Protein AF-A0A7S3SX26-F1 (afdb_monomer)

pLDDT: mean 70.33, std 19.75, range [29.08, 96.19]

Organism: NCBI:txid141414

Foldseek 3Di:
DDDDDDDAPCPVVPPQAAAWEFEQDPPRDTDTDGGDHPHLDPQKHKYWYWAALEPPDPHIDIQIDIDGHPQQQKEKEAAAESANDDFDKWKWKDFPPDIDIDDHSDMDIGRDFTKIWMWIDSPPDIDIDIDTDHGPYYHYDYDYD

Radius of gyration: 16.38 Å; Cα contacts (8 Å, |Δi|>4): 285; chains: 1; bounding box: 28×46×45 Å

Nearest PDB structures (foldseek):
  8fhu-assembly1_B  TM=3.305E-01  e=7.165E+00  Mus musculus
  7dc6-assembly2_D  TM=3.285E-01  e=7.584E+00  Ailuropoda melanoleuca
  6puj-assembly2_C  TM=1.915E-01  e=3.059E+00  Homo sapiens

Solvent-accessible surface area (backbone atoms only — not comparable to full-atom values): 8689 Å² total; per-residue (Å²): 135,85,80,78,91,85,84,61,94,54,61,86,71,49,75,98,44,29,36,49,44,41,36,53,55,83,94,74,47,68,58,76,49,91,41,54,66,83,67,56,48,89,55,42,40,35,47,37,46,38,37,52,58,39,96,88,50,96,61,69,43,73,51,77,44,83,45,65,48,87,43,69,61,27,25,38,41,36,30,39,70,28,55,55,62,91,68,64,75,46,42,33,42,34,44,86,90,50,72,47,78,54,69,74,67,38,76,44,82,44,61,76,80,54,52,41,34,37,38,41,29,59,86,84,55,77,49,78,48,73,48,75,62,56,62,65,38,79,47,76,48,74,42,73,87

Mean predicted aligned error: 11.78 Å

Sequence (145 aa):
HRLAFQSCEDLPRLPAEAGALSFVAGRLEVGRAPLDAAKLGERRGLEFVVYRDNVNSLKAAVHRNTLQLGDGAAYYLHVVNAYTGTRPLQLHVRRGAFRKRLDLGRTYRLSREEEIALTLSDGSQRLEMAFQPRRSHTYTVLLTG

Structure (mmCIF, N/CA/C/O backbone):
data_AF-A0A7S3SX26-F1
#
_entry.id   AF-A0A7S3SX26-F1
#
loop_
_atom_site.group_PDB
_atom_site.id
_atom_site.type_symbol
_atom_site.label_atom_id
_atom_site.label_alt_id
_atom_site.label_comp_id
_atom_site.label_asym_id
_atom_site.label_entity_id
_atom_site.label_seq_id
_atom_site.pdbx_PDB_ins_code
_atom_site.Cartn_x
_atom_site.Cartn_y
_atom_site.Cartn_z
_atom_site.occupancy
_atom_site.B_iso_or_equiv
_atom_site.auth_seq_id
_atom_site.auth_comp_id
_atom_site.auth_asym_id
_atom_site.auth_atom_id
_atom_site.pdbx_PDB_model_num
ATOM 1 N N . HIS A 1 1 ? -12.960 6.482 -24.646 1.00 34.16 1 HIS A N 1
ATOM 2 C CA . HIS A 1 1 ? -12.311 5.352 -25.338 1.00 34.16 1 HIS A CA 1
ATOM 3 C C . HIS A 1 1 ? -11.124 4.908 -24.503 1.00 34.16 1 HIS A C 1
ATOM 5 O O . HIS A 1 1 ? -10.278 5.744 -24.226 1.00 34.16 1 HIS A O 1
ATOM 11 N N . ARG A 1 2 ? -11.114 3.654 -24.033 1.00 29.08 2 ARG A N 1
ATOM 12 C CA . ARG A 1 2 ? -9.992 3.076 -23.272 1.00 29.08 2 ARG A CA 1
ATOM 13 C C . ARG A 1 2 ? -8.858 2.773 -24.247 1.00 29.08 2 ARG A C 1
ATOM 15 O O . ARG A 1 2 ? -9.118 2.144 -25.273 1.00 29.08 2 ARG A O 1
ATOM 22 N N . LEU A 1 3 ? -7.645 3.235 -23.962 1.00 31.92 3 LEU A N 1
ATOM 23 C CA . LEU A 1 3 ? -6.477 2.884 -24.768 1.00 31.92 3 LEU A CA 1
ATOM 24 C C . LEU A 1 3 ? -6.049 1.450 -24.433 1.00 31.92 3 LEU A C 1
ATOM 26 O O . LEU A 1 3 ? -6.083 1.033 -23.276 1.00 31.92 3 LEU A O 1
ATOM 30 N N . ALA A 1 4 ? -5.680 0.674 -25.450 1.00 36.22 4 ALA A N 1
ATOM 31 C CA . ALA A 1 4 ? -5.152 -0.668 -25.242 1.00 36.22 4 ALA A CA 1
ATOM 32 C C . ALA A 1 4 ? -3.774 -0.579 -24.571 1.00 36.22 4 ALA A C 1
ATOM 34 O O . ALA A 1 4 ? -2.919 0.193 -25.003 1.00 36.22 4 ALA A O 1
ATOM 35 N N . PHE A 1 5 ? -3.558 -1.376 -23.525 1.00 42.59 5 PHE A N 1
ATOM 36 C CA . PHE A 1 5 ? -2.240 -1.577 -22.928 1.00 42.59 5 PHE A CA 1
ATOM 37 C C . PHE A 1 5 ? -1.267 -2.088 -24.001 1.00 42.59 5 PHE A C 1
ATOM 39 O O . PHE A 1 5 ? -1.519 -3.138 -24.588 1.00 42.59 5 PHE A O 1
ATOM 46 N N . GLN A 1 6 ? -0.193 -1.339 -24.282 1.00 45.19 6 GLN A N 1
ATOM 47 C CA . GLN A 1 6 ? 0.724 -1.663 -25.384 1.00 45.19 6 GLN A CA 1
ATOM 48 C C . GLN A 1 6 ? 1.922 -2.513 -24.936 1.00 45.19 6 GLN A C 1
ATOM 50 O O . GLN A 1 6 ? 2.216 -3.499 -25.605 1.00 45.19 6 GLN A O 1
ATOM 55 N N . SER A 1 7 ? 2.585 -2.187 -23.817 1.00 47.56 7 SER A N 1
ATOM 56 C CA . SER A 1 7 ? 3.663 -3.003 -23.220 1.00 47.56 7 SER A CA 1
ATOM 57 C C . SER A 1 7 ? 4.220 -2.384 -21.923 1.00 47.56 7 SER A C 1
ATOM 59 O O . SER A 1 7 ? 3.974 -1.220 -21.613 1.00 47.56 7 SER A O 1
ATOM 61 N N . CYS A 1 8 ? 4.990 -3.168 -21.159 1.00 54.00 8 CYS A N 1
ATOM 62 C CA . CYS A 1 8 ? 5.858 -2.714 -20.065 1.00 54.00 8 CYS A CA 1
ATOM 63 C C . CYS A 1 8 ? 7.205 -3.449 -20.195 1.00 54.00 8 CYS A C 1
ATOM 65 O O . CYS A 1 8 ? 7.206 -4.664 -20.381 1.00 54.00 8 CYS A O 1
ATOM 67 N N . GLU A 1 9 ? 8.339 -2.745 -20.117 1.00 47.34 9 GLU A N 1
ATOM 68 C CA . GLU A 1 9 ? 9.680 -3.347 -20.276 1.00 47.34 9 GLU A CA 1
ATOM 69 C C . GLU A 1 9 ? 10.017 -4.396 -19.205 1.00 47.34 9 GLU A C 1
ATOM 71 O O . GLU A 1 9 ? 10.841 -5.275 -19.452 1.00 47.34 9 GLU A O 1
ATOM 76 N N . ASP A 1 10 ? 9.374 -4.336 -18.037 1.00 52.69 10 ASP A N 1
ATOM 77 C CA . ASP A 1 10 ? 9.651 -5.245 -16.924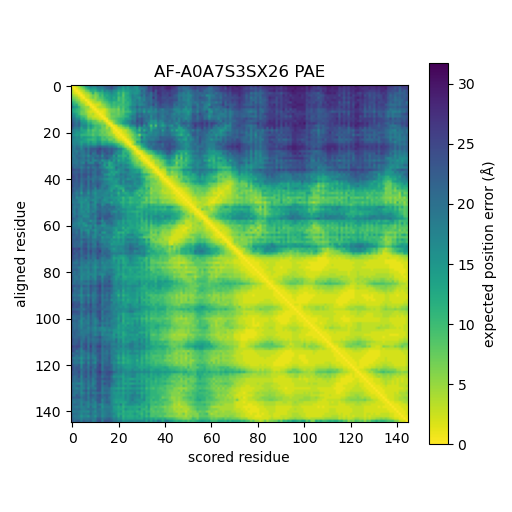 1.00 52.69 10 ASP A CA 1
ATOM 78 C C . ASP A 1 10 ? 8.713 -6.460 -16.877 1.00 52.69 10 ASP A C 1
ATOM 80 O O . ASP A 1 10 ? 8.950 -7.374 -16.092 1.00 52.69 10 ASP A O 1
ATOM 84 N N . LEU A 1 11 ? 7.705 -6.546 -17.759 1.00 55.78 11 LEU A N 1
ATOM 85 C CA . LEU A 1 11 ? 6.836 -7.731 -17.888 1.00 55.78 11 LEU A CA 1
ATOM 86 C C . LEU A 1 11 ? 7.618 -9.045 -18.076 1.00 55.78 11 LEU A C 1
ATOM 88 O O . LEU A 1 11 ? 7.301 -10.011 -17.387 1.00 55.78 11 LEU A O 1
ATOM 92 N N . PRO A 1 12 ? 8.655 -9.105 -18.935 1.00 56.41 12 PRO A N 1
ATOM 93 C CA . PRO A 1 12 ? 9.471 -10.308 -19.108 1.00 56.41 12 PRO A CA 1
ATOM 94 C C . PRO A 1 12 ? 10.380 -10.617 -17.909 1.00 56.41 12 PRO A C 1
ATOM 96 O O . PRO A 1 12 ? 10.902 -11.723 -17.806 1.00 56.41 12 PRO A O 1
ATOM 99 N N . ARG A 1 13 ? 10.611 -9.634 -17.027 1.00 50.56 13 ARG A N 1
ATOM 100 C CA . ARG A 1 13 ? 11.427 -9.765 -15.808 1.00 50.56 13 ARG A CA 1
ATOM 101 C C . ARG A 1 13 ? 10.591 -10.111 -14.582 1.00 50.56 13 ARG A C 1
ATOM 103 O O . ARG A 1 13 ? 11.155 -10.434 -13.537 1.00 50.56 13 ARG A O 1
ATOM 110 N N . LEU A 1 14 ? 9.264 -10.040 -14.695 1.00 51.41 14 LEU A N 1
ATOM 111 C CA . LEU A 1 14 ? 8.380 -10.531 -13.656 1.00 51.41 14 LEU A CA 1
ATOM 112 C C . LEU A 1 14 ? 8.566 -12.051 -13.543 1.00 51.41 14 LEU A C 1
ATOM 114 O O . LEU A 1 14 ? 8.563 -12.752 -14.557 1.00 51.41 14 LEU A O 1
ATOM 118 N N . PRO A 1 15 ? 8.759 -12.576 -12.324 1.00 49.41 15 PRO A N 1
ATOM 119 C CA . PRO A 1 15 ? 8.917 -14.006 -12.122 1.00 49.41 15 PRO A CA 1
ATOM 120 C C . PRO A 1 15 ? 7.691 -14.745 -12.662 1.00 49.41 15 PRO A C 1
ATOM 122 O O . PRO A 1 15 ? 6.561 -14.280 -12.513 1.00 49.41 15 PRO A O 1
ATOM 125 N N . ALA A 1 16 ? 7.936 -15.889 -13.304 1.00 48.66 16 ALA A N 1
ATOM 126 C CA . ALA A 1 16 ? 6.953 -16.694 -14.028 1.00 48.66 16 ALA A CA 1
ATOM 127 C C . ALA A 1 16 ? 5.961 -17.422 -13.093 1.00 48.66 16 ALA A C 1
ATOM 129 O O . ALA A 1 16 ? 5.865 -18.649 -13.133 1.00 48.66 16 ALA A O 1
ATOM 130 N N . GLU A 1 17 ? 5.291 -16.686 -12.211 1.00 41.41 17 GLU A N 1
ATOM 131 C CA . GLU A 1 17 ? 4.361 -17.161 -11.178 1.00 41.41 17 GLU A CA 1
ATOM 132 C C . GLU A 1 17 ? 2.898 -16.790 -11.524 1.00 41.41 17 GLU A C 1
ATOM 134 O O . GLU A 1 17 ? 2.645 -16.284 -12.612 1.00 41.41 17 GLU A O 1
ATOM 139 N N . ALA A 1 18 ? 1.924 -17.062 -10.641 1.00 39.69 18 ALA A N 1
ATOM 140 C CA . ALA A 1 18 ? 0.496 -16.737 -10.820 1.00 39.69 18 ALA A CA 1
ATOM 141 C C . ALA A 1 18 ? 0.088 -15.322 -10.412 1.00 39.69 18 ALA A C 1
ATOM 143 O O . ALA A 1 18 ? 0.795 -14.702 -9.639 1.00 39.69 18 ALA A O 1
ATOM 144 N N . GLY A 1 19 ? -1.099 -14.825 -10.783 1.00 44.91 19 GLY A N 1
ATOM 145 C CA . GLY A 1 19 ? -1.606 -13.567 -10.226 1.00 44.91 19 GLY A CA 1
ATOM 146 C C . GLY A 1 19 ? -2.528 -12.746 -11.121 1.00 44.91 19 GLY A C 1
ATOM 147 O O . GLY A 1 19 ? -2.845 -13.116 -12.248 1.00 44.91 19 GLY A O 1
ATOM 148 N N . ALA A 1 20 ? -2.947 -11.599 -10.589 1.00 37.59 20 ALA A N 1
ATOM 149 C CA . ALA A 1 20 ? -3.619 -10.552 -11.342 1.00 37.59 20 ALA A CA 1
ATOM 150 C C . ALA A 1 20 ? -2.757 -9.288 -11.277 1.00 37.59 20 ALA A C 1
ATOM 152 O O . ALA A 1 20 ? -2.496 -8.747 -10.204 1.00 37.59 20 ALA A O 1
ATOM 153 N N . LEU A 1 21 ? -2.303 -8.809 -12.433 1.00 40.22 21 LEU A N 1
ATOM 154 C CA . LEU A 1 21 ? -1.632 -7.515 -12.528 1.00 40.22 21 LEU A CA 1
ATOM 155 C C . LEU A 1 21 ? -2.697 -6.412 -12.450 1.00 40.22 21 LEU A C 1
ATOM 157 O O . LEU A 1 21 ? -3.666 -6.459 -13.201 1.00 40.22 21 LEU A O 1
ATOM 161 N N . SER A 1 22 ? -2.532 -5.440 -11.556 1.00 36.59 22 SER A N 1
ATOM 162 C CA . SER A 1 22 ? -3.293 -4.186 -11.571 1.00 36.59 22 SER A CA 1
ATOM 163 C C . SER A 1 22 ? -2.300 -3.038 -11.718 1.00 36.59 22 SER A C 1
ATOM 165 O O . SER A 1 22 ? -1.197 -3.087 -11.182 1.00 36.59 22 SER A O 1
ATOM 167 N N . PHE A 1 23 ? -2.646 -2.008 -12.480 1.00 42.41 23 PHE A N 1
ATOM 168 C CA . PHE A 1 23 ? -1.792 -0.834 -12.651 1.00 42.41 23 PHE A CA 1
ATOM 169 C C . PHE A 1 23 ? -2.591 0.449 -12.492 1.00 42.41 23 PHE A C 1
ATOM 171 O O . PHE A 1 23 ? -3.798 0.453 -12.693 1.00 42.41 23 PHE A O 1
ATOM 178 N N . VAL A 1 24 ? -1.913 1.530 -12.114 1.00 36.06 24 VAL A N 1
ATOM 179 C CA . VAL A 1 24 ? -2.484 2.876 -12.103 1.00 36.06 24 VAL A CA 1
ATOM 180 C C . VAL A 1 24 ? -1.627 3.718 -13.037 1.00 36.06 24 VAL A C 1
ATOM 182 O O . VAL A 1 24 ? -0.532 4.143 -12.680 1.00 36.06 24 VAL A O 1
ATOM 185 N N . ALA A 1 25 ? -2.112 3.927 -14.260 1.00 35.91 25 ALA A N 1
ATOM 186 C CA . ALA A 1 25 ? -1.490 4.833 -15.218 1.00 35.91 25 ALA A CA 1
ATOM 187 C C . ALA A 1 25 ? -2.213 6.187 -15.179 1.00 35.91 25 ALA A C 1
ATOM 189 O O . ALA A 1 25 ? -3.376 6.280 -15.569 1.00 35.91 25 ALA A O 1
ATOM 190 N N . GLY A 1 26 ? -1.546 7.243 -14.700 1.00 46.44 26 GLY A N 1
ATOM 191 C CA . GLY A 1 26 ? -2.113 8.600 -14.689 1.00 46.44 26 GLY A CA 1
ATOM 192 C C . GLY A 1 26 ? -3.508 8.670 -14.046 1.00 46.44 26 GLY A C 1
ATOM 193 O O . GLY A 1 26 ? -3.712 8.117 -12.969 1.00 46.44 26 GLY A O 1
ATOM 194 N N . ARG A 1 27 ? -4.479 9.342 -14.689 1.00 37.69 27 ARG A N 1
ATOM 195 C CA . ARG A 1 27 ? -5.877 9.472 -14.213 1.00 37.69 27 ARG A CA 1
ATOM 196 C C . ARG A 1 27 ? -6.663 8.139 -14.251 1.00 37.69 27 ARG A C 1
ATOM 198 O O . ARG A 1 27 ? -7.677 8.039 -14.932 1.00 37.69 27 ARG A O 1
ATOM 205 N N . LEU A 1 28 ? -6.256 7.176 -13.423 1.00 37.25 28 LEU A N 1
ATOM 206 C CA . LEU A 1 28 ? -7.071 6.050 -12.947 1.00 37.25 28 LEU A CA 1
ATOM 207 C C . LEU A 1 28 ? -7.478 5.003 -14.005 1.00 37.25 28 LEU A C 1
ATOM 209 O O . LEU A 1 28 ? -8.602 4.503 -13.960 1.00 37.25 28 LEU A O 1
ATOM 213 N N . GLU A 1 29 ? -6.585 4.602 -14.916 1.00 33.88 29 GLU A N 1
ATOM 214 C CA . GLU A 1 29 ? -6.826 3.407 -15.746 1.00 33.88 29 GLU A CA 1
ATOM 215 C C . GLU A 1 29 ? -6.062 2.176 -15.229 1.00 33.88 29 GLU A C 1
ATOM 217 O O . GLU A 1 29 ? -4.843 2.213 -15.043 1.00 33.88 29 GLU A O 1
ATOM 222 N N . VAL A 1 30 ? -6.817 1.088 -15.010 1.00 38.50 30 VAL A N 1
ATOM 223 C CA . VAL A 1 30 ? -6.353 -0.231 -14.548 1.00 38.50 30 VAL A CA 1
ATOM 224 C C . VAL A 1 30 ? -6.506 -1.239 -15.677 1.00 38.50 30 VAL A C 1
ATOM 226 O O . VAL A 1 30 ? -7.617 -1.455 -16.163 1.00 38.50 30 VAL A O 1
ATOM 229 N N . GLY A 1 31 ? -5.424 -1.906 -16.069 1.00 36.31 31 GLY A N 1
ATOM 230 C CA . GLY A 1 31 ? -5.497 -3.092 -16.920 1.00 36.31 31 GLY A CA 1
ATOM 231 C C . GLY A 1 31 ? -5.008 -4.342 -16.199 1.00 36.31 31 GLY A C 1
ATOM 232 O O . GLY A 1 31 ? -4.509 -4.280 -15.076 1.00 36.31 31 GLY A O 1
ATOM 233 N N . ARG A 1 32 ? -5.261 -5.489 -16.833 1.00 38.28 32 ARG A N 1
ATOM 234 C CA . ARG A 1 32 ? -5.166 -6.821 -16.232 1.00 38.28 32 ARG A CA 1
ATOM 235 C C . ARG A 1 32 ? -4.365 -7.742 -17.138 1.00 38.28 32 ARG A C 1
ATOM 237 O O . ARG A 1 32 ? -4.610 -7.764 -18.341 1.00 38.28 32 ARG A O 1
ATOM 244 N N . ALA A 1 33 ? -3.462 -8.519 -16.553 1.00 42.34 33 ALA A N 1
ATOM 245 C CA . ALA A 1 33 ? -2.758 -9.601 -17.232 1.00 42.34 33 ALA A CA 1
ATOM 246 C C . ALA A 1 33 ? -3.031 -10.930 -16.504 1.00 42.34 33 ALA A C 1
ATOM 248 O O . ALA A 1 33 ? -3.058 -10.927 -15.267 1.00 42.34 33 ALA A O 1
ATOM 249 N N . PRO A 1 34 ? -3.253 -12.037 -17.236 1.00 40.75 34 PRO A N 1
ATOM 250 C CA . PRO A 1 34 ? -3.369 -13.364 -16.643 1.00 40.75 34 PRO A CA 1
ATOM 251 C C . PRO A 1 34 ? -1.988 -13.883 -16.209 1.00 40.75 34 PRO A C 1
ATOM 253 O O . PRO A 1 34 ? -1.014 -13.725 -16.941 1.00 40.75 34 PRO A O 1
ATOM 256 N N . LEU A 1 35 ? -1.909 -14.538 -15.050 1.00 52.22 35 LEU A N 1
ATOM 257 C CA . LEU A 1 35 ? -0.726 -15.275 -14.587 1.00 52.22 35 LEU A CA 1
ATOM 258 C C . LEU A 1 35 ? -1.160 -16.666 -14.033 1.00 52.22 35 LEU A C 1
ATOM 260 O O . LEU A 1 35 ? -2.274 -16.825 -13.531 1.00 52.22 35 LEU A O 1
ATOM 264 N N . ASP A 1 36 ? -0.262 -17.658 -14.083 1.00 55.25 36 ASP A N 1
ATOM 265 C CA . ASP A 1 36 ? -0.493 -19.099 -13.815 1.00 55.25 36 ASP A CA 1
ATOM 266 C C . ASP A 1 36 ? -0.607 -19.526 -12.328 1.00 55.25 36 ASP A C 1
ATOM 268 O O . ASP A 1 36 ? 0.413 -19.683 -11.652 1.00 55.25 36 ASP A O 1
ATOM 272 N N . ALA A 1 37 ? -1.845 -19.785 -11.858 1.00 51.91 37 ALA A N 1
ATOM 273 C CA . ALA A 1 37 ? -2.288 -20.098 -10.476 1.00 51.91 37 ALA A CA 1
ATOM 274 C C . ALA A 1 37 ? -1.440 -21.114 -9.690 1.00 51.91 37 ALA A C 1
ATOM 276 O O . ALA A 1 37 ? -1.332 -21.001 -8.466 1.00 51.91 37 ALA A O 1
ATOM 277 N N . ALA A 1 38 ? -0.837 -22.092 -10.367 1.00 56.31 38 ALA A N 1
ATOM 278 C CA . ALA A 1 38 ? -0.240 -23.260 -9.724 1.00 56.31 38 ALA A CA 1
ATOM 279 C C . ALA A 1 38 ? 0.981 -22.938 -8.840 1.00 56.31 38 ALA A C 1
ATOM 281 O O . ALA A 1 38 ? 1.257 -23.651 -7.877 1.00 56.31 38 ALA A O 1
ATOM 282 N N . LYS A 1 39 ? 1.713 -21.856 -9.133 1.00 62.34 39 LYS A N 1
ATOM 283 C CA . LYS A 1 39 ? 2.989 -21.537 -8.464 1.00 62.34 39 LYS A CA 1
ATOM 284 C C . LYS A 1 39 ? 2.866 -20.686 -7.204 1.00 62.34 39 LYS A C 1
ATOM 286 O O . LYS A 1 39 ? 3.854 -20.531 -6.492 1.00 62.34 39 LYS A O 1
ATOM 291 N N . LEU A 1 40 ? 1.688 -20.134 -6.903 1.00 60.78 40 LEU A N 1
ATOM 292 C CA . LEU A 1 40 ? 1.545 -19.244 -5.747 1.00 60.78 40 LEU A CA 1
ATOM 293 C C . LEU A 1 40 ? 1.423 -19.961 -4.403 1.00 60.78 40 LEU A C 1
ATOM 295 O O . LEU A 1 40 ? 1.631 -19.341 -3.357 1.00 60.78 40 LEU A O 1
ATOM 299 N N . GLY A 1 41 ? 1.081 -21.247 -4.433 1.00 60.44 41 GLY A N 1
ATOM 300 C CA . GLY A 1 41 ? 0.572 -21.966 -3.275 1.00 60.44 41 GLY A CA 1
ATOM 301 C C . GLY A 1 41 ? -0.901 -21.647 -3.012 1.00 60.44 41 GLY A C 1
ATOM 302 O O . GLY A 1 41 ? -1.437 -20.619 -3.434 1.00 60.44 41 GLY A O 1
ATOM 303 N N . GLU A 1 42 ? -1.576 -22.556 -2.315 1.00 65.12 42 GLU A N 1
ATOM 304 C CA . GLU A 1 42 ? -3.005 -22.427 -2.043 1.00 65.12 42 GLU A CA 1
ATOM 305 C C . GLU A 1 42 ? -3.325 -21.147 -1.262 1.00 65.12 42 GLU A C 1
ATOM 307 O O . GLU A 1 42 ? -2.601 -20.743 -0.347 1.00 65.12 42 GLU A O 1
ATOM 312 N N . ARG A 1 43 ? -4.453 -20.515 -1.613 1.00 67.38 43 ARG A N 1
ATOM 313 C CA . ARG A 1 43 ? -4.987 -19.323 -0.935 1.00 67.38 43 ARG A CA 1
ATOM 314 C C . ARG A 1 43 ? -4.013 -18.144 -0.896 1.00 67.38 43 ARG A C 1
ATOM 316 O O . ARG A 1 43 ? -4.028 -17.363 0.054 1.00 67.38 43 ARG A O 1
ATOM 323 N N . ARG A 1 44 ? -3.178 -17.978 -1.918 1.00 63.75 44 ARG A N 1
ATOM 324 C CA . ARG A 1 44 ? -2.314 -16.804 -2.074 1.00 63.75 44 ARG A CA 1
ATOM 325 C C . ARG A 1 44 ? -2.625 -16.077 -3.374 1.00 63.75 44 ARG A C 1
ATOM 327 O O . ARG A 1 44 ? -2.993 -16.701 -4.362 1.00 63.75 44 ARG A O 1
ATOM 334 N N . GLY A 1 45 ? -2.489 -14.755 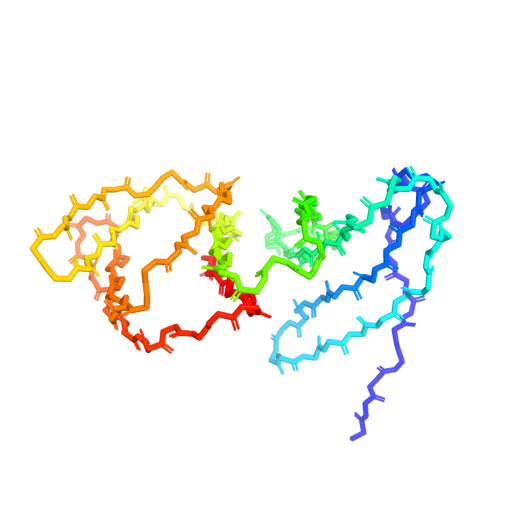-3.354 1.00 61.38 45 GLY A N 1
ATOM 335 C CA . GLY A 1 45 ? -2.698 -13.873 -4.503 1.00 61.38 45 GLY A CA 1
ATOM 336 C C . GLY A 1 45 ? -1.507 -12.941 -4.673 1.00 61.38 45 GLY A C 1
ATOM 337 O O . GLY A 1 45 ? -0.831 -12.639 -3.692 1.00 61.38 45 GLY A O 1
ATOM 338 N N . LEU A 1 46 ? -1.234 -12.497 -5.900 1.00 62.72 46 LEU A N 1
ATOM 339 C CA . LEU A 1 46 ? -0.303 -11.394 -6.137 1.00 62.72 46 LEU A CA 1
ATOM 340 C C . LEU A 1 46 ? -1.081 -10.138 -6.486 1.00 62.72 46 LEU A C 1
ATOM 342 O O . LEU A 1 46 ? -1.944 -10.171 -7.362 1.00 62.72 46 LEU A O 1
ATOM 346 N N . GLU A 1 47 ? -0.714 -9.046 -5.831 1.00 60.66 47 GLU A N 1
ATOM 347 C CA . GLU A 1 47 ? -1.042 -7.697 -6.263 1.00 60.66 47 GLU A CA 1
ATOM 348 C C . GLU A 1 47 ? 0.225 -6.994 -6.714 1.00 60.66 47 GLU A C 1
ATOM 350 O O . GLU A 1 47 ? 1.304 -7.135 -6.134 1.00 60.66 47 GLU A O 1
ATOM 355 N N . PHE A 1 48 ? 0.067 -6.206 -7.762 1.00 62.19 48 PHE A N 1
ATOM 3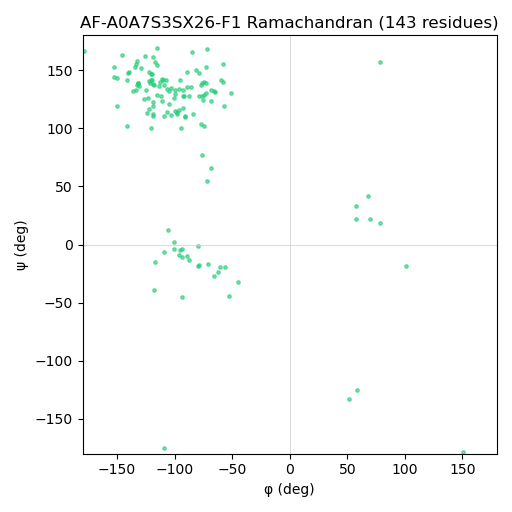56 C CA . PHE A 1 48 ? 1.119 -5.374 -8.301 1.00 62.19 48 PHE A CA 1
ATOM 357 C C . PHE A 1 48 ? 0.629 -3.935 -8.275 1.00 62.19 48 PHE A C 1
ATOM 359 O O . PHE A 1 48 ? -0.541 -3.665 -8.536 1.00 62.19 48 PHE A O 1
ATOM 366 N N . VAL A 1 49 ? 1.528 -3.017 -7.944 1.00 60.22 49 VAL A N 1
ATOM 367 C CA . VAL A 1 49 ? 1.317 -1.584 -8.116 1.00 60.22 49 VAL A CA 1
ATOM 368 C C . VAL A 1 49 ? 2.392 -1.100 -9.067 1.00 60.22 49 VAL A C 1
ATOM 370 O O . VAL A 1 49 ? 3.572 -1.096 -8.726 1.00 60.22 49 VAL A O 1
ATOM 373 N N . VAL A 1 50 ? 1.978 -0.724 -10.271 1.00 64.12 50 VAL A N 1
ATOM 374 C CA . VAL A 1 50 ? 2.869 -0.137 -11.272 1.00 64.12 50 VAL A CA 1
ATOM 375 C C . VAL A 1 50 ? 2.839 1.375 -11.114 1.00 64.12 50 VAL A C 1
ATOM 377 O O . VAL A 1 50 ? 1.760 1.966 -11.085 1.00 64.12 50 VAL A O 1
ATOM 380 N N . TYR A 1 51 ? 4.006 1.994 -10.996 1.00 62.19 51 TYR A N 1
ATOM 381 C CA . TYR A 1 51 ? 4.146 3.433 -10.809 1.00 62.19 51 TYR A CA 1
ATOM 382 C C . TYR A 1 51 ? 5.398 3.951 -11.508 1.00 62.19 51 TYR A C 1
ATOM 384 O O . TYR A 1 51 ? 6.292 3.192 -11.863 1.00 62.19 51 TYR A O 1
ATOM 392 N N . ARG A 1 52 ? 5.471 5.263 -11.718 1.00 64.31 52 ARG A N 1
ATOM 393 C CA . ARG A 1 52 ? 6.675 5.911 -12.234 1.00 64.31 52 ARG A CA 1
ATOM 394 C C . ARG A 1 52 ? 7.504 6.380 -11.045 1.00 64.31 52 ARG A C 1
ATOM 396 O O . ARG A 1 52 ? 7.026 7.195 -10.268 1.00 64.31 52 ARG A O 1
ATOM 403 N N . ASP A 1 53 ? 8.705 5.846 -10.892 1.00 64.62 53 ASP A N 1
ATOM 404 C CA . ASP A 1 53 ? 9.638 6.197 -9.813 1.00 64.62 53 ASP A CA 1
ATOM 405 C C . ASP A 1 53 ? 10.624 7.305 -10.218 1.00 64.62 53 ASP A C 1
ATOM 407 O O . ASP A 1 53 ? 11.422 7.765 -9.405 1.00 64.62 53 ASP A O 1
ATOM 411 N N . ASN A 1 54 ? 10.574 7.740 -11.481 1.00 61.53 54 ASN A N 1
ATOM 412 C CA . ASN A 1 54 ? 11.398 8.813 -12.014 1.00 61.53 54 ASN A CA 1
ATOM 413 C C . ASN A 1 54 ? 10.672 9.560 -13.146 1.00 61.53 54 ASN A C 1
ATOM 415 O O . ASN A 1 54 ? 10.373 8.992 -14.201 1.00 61.53 54 ASN A O 1
ATOM 419 N N . VAL A 1 55 ? 10.449 10.863 -12.958 1.00 64.19 55 VAL A N 1
ATOM 420 C CA . VAL A 1 55 ? 9.800 11.764 -13.932 1.00 64.19 55 VAL A CA 1
ATOM 421 C C . VAL A 1 55 ? 10.531 11.881 -15.274 1.00 64.19 55 VAL A C 1
ATOM 423 O O . VAL A 1 55 ? 9.908 12.242 -16.271 1.00 64.19 55 VAL A O 1
ATOM 426 N N . ASN A 1 56 ? 11.813 11.517 -15.331 1.00 57.91 56 ASN A N 1
ATOM 427 C CA . ASN A 1 56 ? 12.636 11.519 -16.544 1.00 57.91 56 ASN A CA 1
ATOM 428 C C . ASN A 1 56 ? 12.789 10.126 -17.176 1.00 57.91 56 ASN A C 1
ATOM 430 O O . ASN A 1 56 ? 13.376 9.997 -18.245 1.00 57.91 56 ASN A O 1
ATOM 434 N N . SER A 1 57 ? 12.259 9.075 -16.547 1.00 52.44 57 SER A N 1
ATOM 435 C CA . SER A 1 57 ? 12.312 7.710 -17.078 1.00 52.44 57 SER A CA 1
ATOM 436 C C . SER A 1 57 ? 11.025 7.372 -17.821 1.00 52.44 57 SER A C 1
ATOM 438 O O . SER A 1 57 ? 9.943 7.630 -17.304 1.00 52.44 57 SER A O 1
ATOM 440 N N . LEU A 1 58 ? 11.104 6.778 -19.014 1.00 55.94 58 LEU A N 1
ATOM 441 C CA . LEU A 1 58 ? 9.937 6.173 -19.683 1.00 55.94 58 LEU A CA 1
ATOM 442 C C . LEU A 1 58 ? 9.593 4.780 -19.120 1.00 55.94 58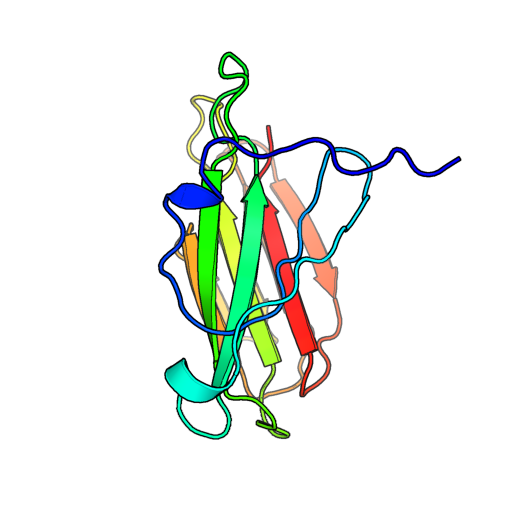 LEU A C 1
ATOM 444 O O . LEU A 1 58 ? 8.634 4.155 -19.566 1.00 55.94 58 LEU A O 1
ATOM 448 N N . LYS A 1 59 ? 10.373 4.291 -18.149 1.00 53.84 59 LYS A N 1
ATOM 449 C CA . LYS A 1 59 ? 10.194 2.983 -17.514 1.00 53.84 59 LYS A CA 1
ATOM 450 C C . LYS A 1 59 ? 9.263 3.100 -16.309 1.00 53.84 59 LYS A C 1
ATOM 452 O O . LYS A 1 59 ? 9.235 4.131 -15.636 1.00 53.84 59 LYS A O 1
ATOM 457 N N . ALA A 1 60 ? 8.513 2.037 -16.044 1.00 57.38 60 ALA A N 1
ATOM 458 C CA . ALA A 1 60 ? 7.624 1.944 -14.896 1.00 57.38 60 ALA A CA 1
ATOM 459 C C . ALA A 1 60 ? 8.217 0.987 -13.859 1.00 57.38 60 ALA A C 1
ATOM 461 O O . ALA A 1 60 ? 8.636 -0.108 -14.207 1.00 57.38 60 ALA A O 1
ATOM 462 N N . ALA A 1 61 ? 8.214 1.378 -12.590 1.00 62.50 61 ALA A N 1
ATOM 463 C CA . ALA A 1 61 ? 8.537 0.504 -11.475 1.00 62.50 61 ALA A CA 1
ATOM 464 C C . ALA A 1 61 ? 7.323 -0.352 -11.091 1.00 62.50 61 ALA A C 1
ATOM 466 O O . ALA A 1 61 ? 6.171 0.073 -11.220 1.00 62.50 61 ALA A O 1
ATOM 467 N N . VAL A 1 62 ? 7.580 -1.555 -10.574 1.00 64.19 62 VAL A N 1
ATOM 468 C CA . VAL A 1 62 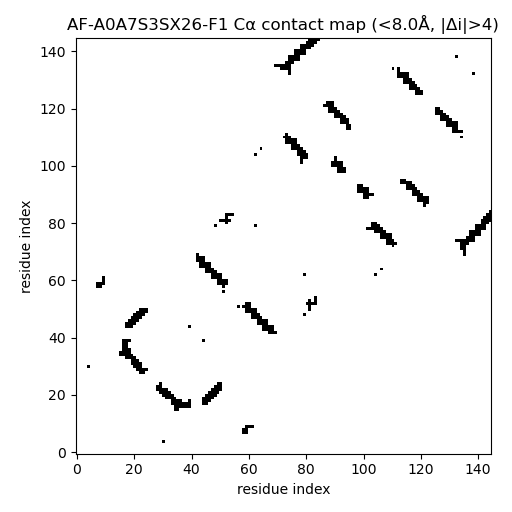? 6.541 -2.480 -10.107 1.00 64.19 62 VAL A CA 1
ATOM 469 C C . VAL A 1 62 ? 6.780 -2.829 -8.642 1.00 64.19 62 VAL A C 1
ATOM 471 O O . VAL A 1 62 ? 7.769 -3.470 -8.294 1.00 64.19 62 VAL A O 1
ATOM 474 N N . HIS A 1 63 ? 5.842 -2.460 -7.776 1.00 65.25 63 HIS A N 1
ATOM 475 C CA . HIS A 1 63 ? 5.798 -2.934 -6.399 1.00 65.25 63 HIS A CA 1
ATOM 476 C C . HIS A 1 63 ? 4.940 -4.202 -6.325 1.00 65.25 63 HIS A C 1
ATOM 478 O O . HIS A 1 63 ? 3.724 -4.152 -6.512 1.00 65.25 63 HIS A O 1
ATOM 484 N N . ARG A 1 64 ? 5.589 -5.347 -6.088 1.00 69.12 64 ARG A N 1
ATOM 485 C CA . ARG A 1 64 ? 4.956 -6.667 -5.951 1.00 69.12 64 ARG A CA 1
ATOM 486 C C . ARG A 1 64 ? 4.576 -6.927 -4.495 1.00 69.12 64 ARG A C 1
ATOM 488 O O . ARG A 1 64 ? 5.408 -6.770 -3.608 1.00 69.12 64 ARG A O 1
ATOM 495 N N . ASN A 1 65 ? 3.369 -7.438 -4.274 1.00 64.62 65 ASN A N 1
ATOM 496 C CA . ASN A 1 65 ? 2.903 -7.914 -2.980 1.00 64.62 65 ASN A CA 1
ATOM 497 C C . ASN A 1 65 ? 2.264 -9.294 -3.084 1.00 64.62 65 ASN A C 1
ATOM 499 O O . ASN A 1 65 ? 1.485 -9.565 -3.994 1.00 64.62 65 ASN A O 1
ATOM 503 N N . THR A 1 66 ? 2.563 -10.143 -2.105 1.00 67.19 66 THR A N 1
ATOM 504 C CA . THR A 1 66 ? 1.881 -11.423 -1.911 1.00 67.19 66 THR A CA 1
ATOM 505 C C . THR A 1 66 ? 0.834 -11.264 -0.818 1.00 67.19 66 THR A C 1
ATOM 507 O O . THR A 1 66 ? 1.128 -10.777 0.274 1.00 67.19 66 THR A O 1
ATOM 510 N N . LEU A 1 67 ? -0.382 -11.701 -1.107 1.00 66.06 67 LEU A N 1
ATOM 511 C CA . LEU A 1 67 ? -1.548 -11.609 -0.238 1.00 66.06 67 LEU A CA 1
ATOM 512 C C . LEU A 1 67 ? -2.051 -13.000 0.090 1.00 66.06 67 LEU A C 1
ATOM 514 O O . LEU A 1 67 ? -1.803 -13.956 -0.649 1.00 66.06 67 LEU A O 1
ATOM 518 N N . GLN A 1 68 ? -2.849 -13.090 1.145 1.00 67.31 68 GLN A N 1
ATOM 519 C CA . GLN A 1 68 ? -3.591 -14.296 1.461 1.00 67.31 68 GLN A CA 1
ATOM 520 C C . GLN A 1 68 ? -5.027 -14.162 0.935 1.00 67.31 68 GLN A C 1
ATOM 522 O O . GLN A 1 68 ? -5.795 -13.312 1.382 1.00 67.31 68 GLN A O 1
ATOM 527 N N . LEU A 1 69 ? -5.386 -14.987 -0.049 1.00 61.53 69 LEU A N 1
ATOM 528 C CA . LEU A 1 69 ? -6.730 -15.036 -0.618 1.00 61.53 69 LEU A CA 1
ATOM 529 C C . LEU A 1 69 ? -7.702 -15.701 0.358 1.00 61.53 69 LEU A C 1
ATOM 531 O O . LEU A 1 69 ? -7.403 -16.714 1.000 1.00 61.53 69 LEU A O 1
ATOM 535 N N . GLY A 1 70 ? -8.902 -15.133 0.449 1.00 60.47 70 GLY A N 1
ATOM 536 C CA . GLY A 1 70 ? -9.938 -15.626 1.353 1.00 60.47 70 GLY A CA 1
ATOM 537 C C . GLY A 1 70 ? -9.619 -15.390 2.830 1.00 60.47 70 GLY A C 1
ATOM 538 O O . GLY A 1 70 ? -10.152 -16.099 3.683 1.00 60.47 70 GLY A O 1
ATOM 539 N N . ASP A 1 71 ? -8.752 -14.425 3.145 1.00 68.50 71 ASP A N 1
ATOM 540 C CA . ASP A 1 71 ? -8.619 -13.886 4.495 1.00 68.50 71 ASP A CA 1
ATOM 541 C C . ASP A 1 71 ? -9.795 -12.942 4.788 1.00 68.50 71 ASP A C 1
ATOM 543 O O . ASP A 1 71 ? -9.703 -11.715 4.719 1.00 68.50 71 ASP A O 1
ATOM 547 N N . GLY A 1 72 ? -10.949 -13.551 5.076 1.00 73.62 72 GLY A N 1
ATOM 548 C CA . GLY A 1 72 ? -12.205 -12.866 5.400 1.00 73.62 72 GLY A CA 1
ATOM 549 C C . GLY A 1 72 ? -12.109 -11.901 6.584 1.00 73.62 72 GLY A C 1
ATOM 550 O O . GLY A 1 72 ? -12.955 -11.029 6.755 1.00 73.62 72 GLY A O 1
ATOM 551 N N . ALA A 1 73 ? -11.086 -12.066 7.422 1.00 83.00 73 ALA A N 1
ATOM 552 C CA . ALA A 1 73 ? -10.915 -11.316 8.655 1.00 83.00 73 ALA A CA 1
ATOM 553 C C . ALA A 1 73 ? -9.993 -10.101 8.503 1.00 83.00 73 ALA A C 1
ATOM 555 O O . ALA A 1 73 ? -9.909 -9.304 9.440 1.00 83.00 73 ALA A O 1
ATOM 556 N N . ALA A 1 74 ? -9.302 -9.949 7.369 1.00 85.94 74 ALA A N 1
ATOM 557 C CA . ALA A 1 74 ? -8.312 -8.899 7.174 1.00 85.94 74 ALA A CA 1
ATOM 558 C C . ALA A 1 74 ? -8.566 -8.042 5.937 1.00 85.94 74 ALA A C 1
ATOM 560 O O . ALA A 1 74 ? -9.291 -8.412 5.023 1.00 85.94 74 ALA A O 1
ATOM 561 N N . TYR A 1 75 ? -7.930 -6.882 5.924 1.00 85.69 75 TYR A N 1
ATOM 562 C CA . TYR A 1 75 ? -7.732 -6.028 4.768 1.00 85.69 75 TYR A CA 1
ATOM 563 C C . TYR A 1 75 ? -6.262 -5.606 4.721 1.00 85.69 75 TYR A C 1
ATOM 565 O O . TYR A 1 75 ? -5.548 -5.647 5.733 1.00 85.69 75 TYR A O 1
ATOM 573 N N . TYR A 1 76 ? -5.799 -5.217 3.541 1.00 84.38 76 TYR A N 1
ATOM 574 C CA . TYR A 1 76 ? -4.405 -4.854 3.311 1.00 84.38 76 TYR A CA 1
ATOM 575 C C . TYR A 1 76 ? -4.290 -3.364 3.003 1.00 84.38 76 TYR A C 1
ATOM 577 O O . TYR A 1 76 ? -5.135 -2.796 2.316 1.00 84.38 76 TYR A O 1
ATOM 585 N N . LEU A 1 77 ? -3.255 -2.725 3.544 1.00 87.31 77 LEU A N 1
ATOM 586 C CA . LEU A 1 77 ? -2.870 -1.357 3.220 1.00 87.31 77 LEU A CA 1
ATOM 587 C C . LEU A 1 77 ? -1.459 -1.368 2.633 1.00 87.31 77 LEU A C 1
ATOM 589 O O . LEU A 1 77 ? -0.493 -1.636 3.351 1.00 87.31 77 LEU A O 1
ATOM 593 N N . HIS A 1 78 ? -1.343 -1.049 1.351 1.00 86.00 78 HIS A N 1
ATOM 594 C CA . HIS A 1 78 ? -0.066 -0.864 0.671 1.00 86.00 78 HIS A CA 1
ATOM 595 C C . HIS A 1 78 ? 0.335 0.600 0.717 1.00 86.00 78 HIS A C 1
ATOM 597 O O . HIS A 1 78 ? -0.433 1.470 0.313 1.00 86.00 78 HIS A O 1
ATOM 603 N N . VAL A 1 79 ? 1.549 0.875 1.181 1.00 88.12 79 VAL A N 1
ATOM 604 C CA . VAL A 1 79 ? 2.140 2.210 1.127 1.00 88.12 79 VAL A CA 1
ATOM 605 C C . VAL A 1 79 ? 3.247 2.181 0.092 1.00 88.12 79 VAL A C 1
ATOM 607 O O . VAL A 1 79 ? 4.278 1.557 0.318 1.00 88.12 79 VAL A O 1
ATOM 610 N N . VAL A 1 80 ? 3.050 2.862 -1.030 1.00 83.38 80 VAL A N 1
ATOM 611 C CA . VAL A 1 80 ? 4.003 2.894 -2.142 1.00 83.38 80 VAL A CA 1
ATOM 612 C C . VAL A 1 80 ? 4.592 4.293 -2.263 1.00 83.38 80 VAL A C 1
ATOM 614 O O . VAL A 1 80 ? 3.861 5.282 -2.329 1.00 83.38 80 VAL A O 1
ATOM 617 N N . ASN A 1 81 ? 5.924 4.370 -2.287 1.00 83.44 81 ASN A N 1
ATOM 618 C CA . ASN A 1 81 ? 6.638 5.614 -2.538 1.00 83.44 81 ASN A CA 1
ATOM 619 C C . ASN A 1 81 ? 6.984 5.731 -4.024 1.00 83.44 81 ASN A C 1
ATOM 621 O O . ASN A 1 81 ? 7.950 5.125 -4.479 1.00 83.44 81 ASN A O 1
ATOM 625 N N . ALA A 1 82 ? 6.194 6.509 -4.754 1.00 76.06 82 ALA A N 1
ATOM 626 C CA . ALA A 1 82 ? 6.463 6.907 -6.133 1.00 76.06 82 ALA A CA 1
ATOM 627 C C . ALA A 1 82 ? 6.912 8.374 -6.222 1.00 76.06 82 ALA A C 1
ATOM 629 O O . ALA A 1 82 ? 6.903 8.963 -7.299 1.00 76.06 82 ALA A O 1
ATOM 630 N N . TYR A 1 83 ? 7.234 8.991 -5.084 1.00 81.19 83 TYR A N 1
ATOM 631 C CA . TYR A 1 83 ? 7.601 10.392 -5.028 1.00 81.19 83 TYR A CA 1
ATOM 632 C C . TYR A 1 83 ? 9.049 10.566 -5.470 1.00 81.19 83 TYR A C 1
ATOM 634 O O . TYR A 1 83 ? 9.954 9.905 -4.959 1.00 81.19 83 TYR A O 1
ATOM 642 N N . THR A 1 84 ? 9.244 11.473 -6.420 1.00 76.25 84 THR A N 1
ATOM 643 C CA . THR A 1 84 ? 10.526 11.712 -7.094 1.00 76.25 84 THR A CA 1
ATOM 644 C C . THR A 1 84 ? 11.165 13.035 -6.689 1.00 76.25 84 THR A C 1
ATOM 646 O O . THR A 1 84 ? 12.298 13.329 -7.072 1.00 76.25 84 THR A O 1
ATOM 649 N N . GLY A 1 85 ? 10.449 13.842 -5.903 1.00 78.75 85 GLY A N 1
ATOM 650 C CA . GLY A 1 85 ? 10.960 15.095 -5.374 1.00 78.75 85 GLY A CA 1
ATOM 651 C C . GLY A 1 85 ? 12.006 14.907 -4.271 1.00 78.75 85 GLY A C 1
ATOM 652 O O . GLY A 1 85 ? 12.199 13.834 -3.704 1.00 78.75 85 GLY A O 1
ATOM 653 N N . THR A 1 86 ? 12.684 16.001 -3.933 1.00 81.88 86 THR A N 1
ATOM 654 C CA . THR A 1 86 ? 13.826 15.998 -3.001 1.00 81.88 86 THR A CA 1
ATOM 655 C C . THR A 1 86 ? 13.429 16.155 -1.534 1.00 81.88 86 THR A C 1
ATOM 657 O O . THR A 1 86 ? 14.252 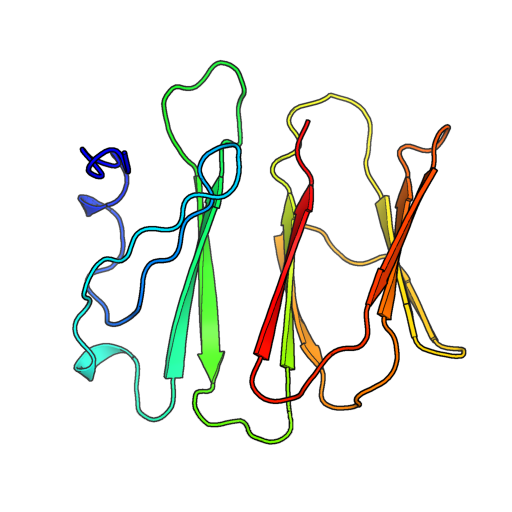15.946 -0.644 1.00 81.88 86 THR A O 1
ATOM 660 N N . ARG A 1 87 ? 12.177 16.541 -1.255 1.00 86.38 87 ARG A N 1
ATOM 661 C CA . ARG A 1 87 ? 11.702 16.749 0.121 1.00 86.38 87 ARG A CA 1
ATOM 662 C C . ARG A 1 87 ? 11.414 15.420 0.824 1.00 86.38 87 ARG A C 1
ATOM 664 O O . ARG A 1 87 ? 10.765 14.558 0.237 1.00 86.38 87 ARG A O 1
ATOM 671 N N . PRO A 1 88 ? 11.811 15.251 2.092 1.00 88.06 88 PRO A N 1
ATOM 672 C CA . PRO A 1 88 ? 11.477 14.045 2.831 1.00 88.06 88 PRO A CA 1
ATOM 673 C C . PRO A 1 88 ? 9.972 13.996 3.114 1.00 88.06 88 PRO A C 1
ATOM 675 O O . PRO A 1 88 ? 9.425 14.895 3.748 1.00 88.06 88 PRO A O 1
ATOM 678 N N . LEU A 1 89 ? 9.307 12.924 2.684 1.00 91.31 89 LEU A N 1
ATOM 679 C CA . LEU A 1 89 ? 7.899 12.685 2.992 1.00 91.31 89 LEU A CA 1
ATOM 680 C C . LEU A 1 89 ? 7.741 11.784 4.215 1.00 91.31 89 LEU A C 1
ATOM 682 O O . LEU A 1 89 ? 8.465 10.805 4.400 1.00 91.31 89 LEU A O 1
ATOM 686 N N . GLN A 1 90 ? 6.741 12.091 5.034 1.00 94.62 90 GLN A N 1
ATOM 687 C CA . GLN A 1 90 ? 6.336 11.282 6.175 1.00 94.62 90 GLN A CA 1
ATOM 688 C C . GLN A 1 90 ? 4.846 10.981 6.095 1.00 94.62 90 GLN A C 1
ATOM 690 O O . GLN A 1 90 ? 4.026 11.898 6.048 1.00 94.62 90 GLN A O 1
ATOM 695 N N . LEU A 1 91 ? 4.497 9.696 6.137 1.00 95.56 91 LEU A N 1
ATOM 696 C CA . LEU A 1 91 ? 3.115 9.242 6.211 1.00 95.56 91 LEU A CA 1
ATOM 697 C C . LEU A 1 91 ? 2.807 8.768 7.630 1.00 95.56 91 LEU A C 1
ATOM 699 O O . LEU A 1 91 ? 3.435 7.843 8.143 1.00 95.56 91 LEU A O 1
ATOM 703 N N . HIS A 1 92 ? 1.820 9.388 8.260 1.00 96.19 92 HIS A N 1
ATOM 704 C CA . HIS A 1 92 ? 1.298 8.968 9.552 1.00 96.19 92 HIS A CA 1
ATOM 705 C C . HIS A 1 92 ? -0.077 8.346 9.375 1.00 96.19 92 HIS A C 1
ATOM 707 O O . HIS A 1 92 ? -0.880 8.829 8.584 1.00 96.19 92 HIS A O 1
ATOM 713 N N . VAL A 1 93 ? -0.349 7.297 10.143 1.00 95.81 93 VAL A N 1
ATOM 714 C CA . VAL A 1 93 ? -1.676 6.708 10.272 1.00 95.81 93 VAL A CA 1
ATOM 715 C C . VAL A 1 93 ? -2.231 6.975 11.660 1.00 95.81 93 VAL A C 1
ATOM 717 O O . VAL A 1 93 ? -1.513 6.887 12.661 1.00 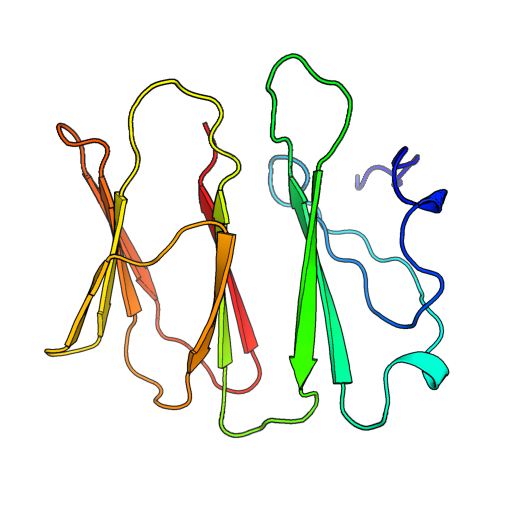95.81 93 VAL A O 1
ATOM 720 N N . ARG A 1 94 ? -3.529 7.254 11.716 1.00 95.12 94 ARG A N 1
ATOM 721 C CA . ARG A 1 94 ? -4.339 7.287 12.923 1.00 95.12 94 ARG A CA 1
ATOM 722 C C . ARG A 1 94 ? -5.531 6.353 12.750 1.00 95.12 94 ARG A C 1
ATOM 724 O O . ARG A 1 94 ? -6.210 6.397 11.730 1.00 95.12 94 ARG A O 1
ATOM 731 N N . ARG A 1 95 ? -5.776 5.524 13.761 1.00 93.12 95 ARG A N 1
ATOM 732 C CA . ARG A 1 95 ? -6.935 4.629 13.844 1.00 93.12 95 ARG A CA 1
ATOM 733 C C . ARG A 1 95 ? -7.411 4.609 15.295 1.00 93.12 95 ARG A C 1
ATOM 735 O O . ARG A 1 95 ? -6.729 4.054 16.158 1.00 93.12 95 ARG A O 1
ATOM 742 N N . GLY A 1 96 ? -8.482 5.344 15.579 1.00 89.56 96 GLY A N 1
ATOM 743 C CA . GLY A 1 96 ? -8.885 5.667 16.950 1.00 89.56 96 GLY A CA 1
ATOM 744 C C . GLY A 1 96 ? -7.783 6.407 17.713 1.00 89.56 96 GLY A C 1
ATOM 745 O O . GLY A 1 96 ? -7.271 7.435 17.258 1.00 89.56 96 GLY A O 1
ATOM 746 N N . ALA A 1 97 ? -7.395 5.862 18.868 1.00 90.31 97 ALA A N 1
ATOM 747 C CA . ALA A 1 97 ? -6.295 6.382 19.686 1.00 90.31 97 ALA A CA 1
ATOM 748 C C . ALA A 1 97 ? -4.901 5.987 19.162 1.00 90.31 97 ALA A C 1
ATOM 750 O O . ALA A 1 97 ? -3.904 6.610 19.527 1.00 90.31 97 ALA A O 1
ATOM 751 N N . PHE A 1 98 ? -4.807 4.972 18.298 1.00 92.62 98 PHE A N 1
ATOM 752 C CA . PHE A 1 98 ? -3.530 4.525 17.752 1.00 92.62 98 PHE A CA 1
ATOM 753 C C . PHE A 1 98 ? -2.996 5.540 16.741 1.00 92.62 98 PHE A C 1
ATOM 755 O O . PHE A 1 98 ? -3.708 5.925 15.812 1.00 92.62 98 PHE A O 1
ATOM 762 N N . ARG A 1 99 ? -1.727 5.937 16.892 1.00 94.69 99 ARG A N 1
ATOM 763 C CA . ARG A 1 99 ? -1.002 6.794 15.946 1.00 94.69 99 ARG A CA 1
ATOM 764 C C . ARG A 1 99 ? 0.380 6.219 15.680 1.00 94.69 99 ARG A C 1
ATOM 766 O O . ARG A 1 99 ? 1.084 5.856 16.619 1.00 94.69 99 ARG A O 1
ATOM 773 N N . LYS A 1 100 ? 0.778 6.143 14.411 1.00 95.44 100 LYS A N 1
ATOM 774 C CA . LYS A 1 100 ? 2.090 5.613 14.021 1.00 95.44 100 LYS A CA 1
ATOM 775 C C . LYS A 1 100 ? 2.571 6.218 12.706 1.00 95.44 100 LYS A C 1
ATOM 777 O O . LYS A 1 100 ? 1.777 6.425 11.794 1.00 95.44 100 LYS A O 1
ATOM 782 N N . ARG A 1 101 ? 3.882 6.446 12.590 1.00 96.12 101 ARG A N 1
ATOM 783 C CA . ARG A 1 101 ? 4.537 6.708 11.303 1.00 96.12 101 ARG A CA 1
ATOM 784 C C . ARG A 1 101 ? 4.662 5.400 10.521 1.00 96.12 101 ARG A C 1
ATOM 786 O O . ARG A 1 101 ? 5.213 4.430 11.042 1.00 96.12 101 ARG A O 1
ATOM 793 N N . LEU A 1 102 ? 4.133 5.374 9.305 1.00 94.75 102 LEU A N 1
ATOM 794 C CA . LEU A 1 102 ? 4.243 4.231 8.409 1.00 94.75 102 LEU A CA 1
ATOM 795 C C . LEU A 1 102 ? 5.555 4.302 7.627 1.00 94.75 102 LEU A C 1
ATOM 797 O O . LEU A 1 102 ? 5.916 5.349 7.092 1.00 94.75 102 LEU A O 1
ATOM 801 N N . ASP A 1 103 ? 6.238 3.165 7.543 1.00 92.81 103 ASP A N 1
ATOM 802 C CA . ASP A 1 103 ? 7.328 2.960 6.594 1.00 92.81 103 ASP A CA 1
ATOM 803 C C . ASP A 1 103 ? 6.752 2.996 5.176 1.00 92.81 103 ASP A C 1
ATOM 805 O O . ASP A 1 103 ? 5.735 2.344 4.899 1.00 92.81 103 ASP A O 1
ATOM 809 N N . LEU A 1 104 ? 7.400 3.755 4.295 1.00 88.25 104 LEU A N 1
ATOM 810 C CA . LEU A 1 104 ? 7.045 3.814 2.884 1.00 88.25 104 LEU A CA 1
ATOM 811 C C . LEU A 1 104 ? 7.591 2.579 2.150 1.00 88.25 104 LEU A C 1
ATOM 813 O O . LEU A 1 104 ? 8.648 2.064 2.504 1.00 88.25 104 LEU A O 1
ATOM 817 N N . GLY A 1 105 ? 6.881 2.102 1.127 1.00 82.12 105 GLY A N 1
ATOM 818 C CA . GLY A 1 105 ? 7.234 0.876 0.397 1.00 82.12 105 GLY A CA 1
ATOM 819 C C . GLY A 1 105 ? 6.848 -0.415 1.126 1.00 82.12 105 GLY A C 1
ATOM 820 O O . GLY A 1 105 ? 7.404 -1.472 0.831 1.00 82.12 105 GLY A O 1
ATOM 821 N N . ARG A 1 106 ? 5.934 -0.344 2.102 1.00 86.19 106 ARG A N 1
ATOM 822 C CA . ARG A 1 106 ? 5.556 -1.471 2.961 1.00 86.19 106 ARG A CA 1
ATOM 823 C C . ARG A 1 106 ? 4.065 -1.780 2.889 1.00 86.19 106 ARG A C 1
ATOM 825 O O . ARG A 1 106 ? 3.225 -0.891 2.763 1.00 86.19 106 ARG A O 1
ATOM 832 N N . THR A 1 107 ? 3.758 -3.061 3.063 1.00 83.44 107 THR A N 1
ATOM 833 C CA . THR A 1 107 ? 2.400 -3.597 3.164 1.00 83.44 107 THR A CA 1
ATOM 834 C C . THR A 1 107 ? 2.042 -3.916 4.609 1.00 83.44 107 THR A C 1
ATOM 836 O O . THR A 1 107 ? 2.818 -4.548 5.330 1.00 83.44 107 THR A O 1
ATOM 839 N N . TYR A 1 108 ? 0.842 -3.518 5.021 1.00 89.12 108 TYR A N 1
ATOM 840 C CA . TYR A 1 108 ? 0.299 -3.762 6.352 1.00 89.12 108 TYR A CA 1
ATOM 841 C C . TYR A 1 108 ? -0.972 -4.603 6.252 1.00 89.12 108 TYR A C 1
ATOM 843 O O . TYR A 1 108 ? -1.938 -4.196 5.613 1.00 89.12 108 TYR A O 1
ATOM 851 N N . ARG A 1 109 ? -0.992 -5.757 6.925 1.00 88.25 109 ARG A N 1
ATOM 852 C CA . ARG A 1 109 ? -2.205 -6.557 7.132 1.00 88.25 109 ARG A CA 1
ATOM 853 C C . ARG A 1 109 ? -2.925 -6.069 8.386 1.00 88.25 109 ARG A C 1
ATOM 855 O O . ARG A 1 109 ? -2.318 -5.984 9.453 1.00 88.25 109 ARG A O 1
ATOM 862 N N . LEU A 1 110 ? -4.213 -5.771 8.276 1.00 89.25 110 LEU A N 1
ATOM 863 C CA . LEU A 1 110 ? -5.024 -5.188 9.344 1.00 89.25 110 LEU A CA 1
ATOM 864 C C . LEU A 1 110 ? -6.334 -5.977 9.472 1.00 89.25 110 LEU A C 1
ATOM 866 O O . LEU A 1 110 ? -6.909 -6.358 8.466 1.00 89.25 110 LEU A O 1
ATOM 870 N N . SER A 1 111 ? -6.812 -6.240 10.690 1.00 88.56 111 SER A N 1
ATOM 871 C CA . SER A 1 111 ? -8.011 -7.079 10.924 1.00 88.56 111 SER A CA 1
ATOM 872 C C . SER A 1 111 ? -9.184 -6.355 11.593 1.00 88.56 111 SER A C 1
ATOM 874 O O . SER A 1 111 ? -10.322 -6.837 11.599 1.00 88.56 111 SER A O 1
ATOM 876 N N . ARG A 1 112 ? -8.918 -5.180 12.166 1.00 88.44 112 ARG A N 1
ATOM 877 C CA . ARG A 1 112 ? -9.917 -4.350 12.839 1.00 88.44 112 ARG A CA 1
ATOM 878 C C . ARG A 1 112 ? -10.441 -3.291 11.878 1.00 88.44 112 ARG A C 1
ATOM 880 O O . ARG A 1 112 ? -9.673 -2.425 11.468 1.00 88.44 112 ARG A O 1
ATOM 887 N N . GLU A 1 113 ? -11.728 -3.370 11.552 1.00 87.12 113 GLU A N 1
ATOM 888 C CA . GLU A 1 113 ? -12.432 -2.354 10.769 1.00 87.12 113 GLU A CA 1
ATOM 889 C C . GLU A 1 113 ? -12.683 -1.131 11.645 1.00 87.12 113 GLU A C 1
ATOM 891 O O . GLU A 1 113 ? -13.542 -1.114 12.520 1.00 87.12 113 GLU A O 1
ATOM 896 N N . GLU A 1 114 ? -11.867 -0.115 11.441 1.00 91.06 114 GLU A N 1
ATOM 897 C CA . GLU A 1 114 ? -11.948 1.166 12.123 1.00 91.06 114 GLU A CA 1
ATOM 898 C C . GLU A 1 114 ? -11.400 2.205 11.152 1.00 91.06 114 GLU A C 1
ATOM 900 O O . GLU A 1 114 ? -10.476 1.891 10.391 1.00 91.06 114 GLU A O 1
ATOM 905 N N . GLU A 1 115 ? -11.991 3.401 11.146 1.00 93.12 115 GLU A N 1
ATOM 906 C CA . GLU A 1 115 ? -11.616 4.465 10.216 1.00 93.12 115 GLU A CA 1
ATOM 907 C C . GLU A 1 115 ? -10.102 4.694 10.236 1.00 93.12 115 GLU A C 1
ATOM 909 O O . GLU A 1 115 ? -9.472 4.831 11.291 1.00 93.12 115 GLU A O 1
ATOM 914 N N . ILE A 1 116 ? -9.519 4.716 9.043 1.00 94.25 116 ILE A N 1
ATOM 915 C CA . ILE A 1 116 ? -8.114 5.021 8.842 1.00 94.25 116 ILE A CA 1
ATOM 916 C C . ILE A 1 116 ? -8.027 6.473 8.413 1.00 94.25 116 ILE A C 1
ATOM 918 O O . ILE A 1 116 ? -8.449 6.820 7.314 1.00 94.25 116 ILE A O 1
ATOM 922 N N . ALA A 1 117 ? -7.410 7.294 9.255 1.00 94.44 117 ALA A N 1
ATOM 923 C CA . ALA A 1 117 ? -6.975 8.632 8.896 1.00 94.44 117 ALA A CA 1
ATOM 924 C C . ALA A 1 117 ? -5.473 8.616 8.585 1.00 94.44 117 ALA A C 1
ATOM 926 O O . ALA A 1 117 ? -4.672 8.057 9.336 1.00 94.44 117 ALA A O 1
ATOM 927 N N . LEU A 1 118 ? -5.085 9.228 7.476 1.00 94.81 118 LEU A N 1
ATOM 928 C CA . LEU A 1 118 ? -3.716 9.350 7.005 1.00 94.81 118 LEU A CA 1
ATOM 929 C C . LEU A 1 118 ? -3.331 10.822 6.937 1.00 94.81 118 LEU A C 1
ATOM 931 O O . LEU A 1 118 ? -4.093 11.647 6.439 1.00 94.81 118 LEU A O 1
ATOM 935 N N . THR A 1 119 ? -2.120 11.128 7.385 1.00 95.12 119 THR A N 1
ATOM 936 C CA . THR A 1 119 ? -1.525 12.458 7.259 1.00 95.12 119 THR A CA 1
ATOM 937 C C . THR A 1 119 ? -0.196 12.331 6.536 1.00 95.12 119 THR A C 1
ATOM 939 O O . THR A 1 119 ? 0.749 11.743 7.069 1.00 95.12 119 THR A O 1
ATOM 942 N N . LEU A 1 120 ? -0.122 12.881 5.328 1.00 93.12 120 LEU A N 1
ATOM 943 C CA . LEU A 1 120 ? 1.118 13.035 4.578 1.00 93.12 120 LEU A CA 1
ATOM 944 C C . LEU A 1 120 ? 1.705 14.415 4.871 1.00 93.12 120 LEU A C 1
ATOM 946 O O . LEU A 1 120 ? 0.985 15.407 4.836 1.00 93.12 120 LEU A O 1
ATOM 950 N N . SER A 1 121 ? 3.000 14.484 5.160 1.00 92.50 121 SER A N 1
ATOM 951 C CA . SER A 1 121 ? 3.688 15.735 5.484 1.00 92.50 121 SER A CA 1
ATOM 952 C C . SER A 1 121 ? 5.085 15.765 4.881 1.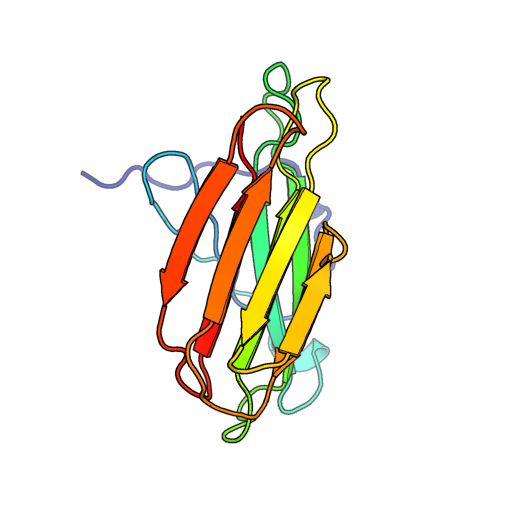00 92.50 121 SER A C 1
ATOM 954 O O . SER A 1 121 ? 5.788 14.758 4.934 1.00 92.50 121 SER A O 1
ATOM 956 N N . ASP A 1 122 ? 5.507 16.930 4.390 1.00 90.62 122 ASP A N 1
ATOM 957 C CA . ASP A 1 122 ? 6.895 17.211 3.983 1.00 90.62 122 ASP A CA 1
ATOM 958 C C . ASP A 1 122 ? 7.679 18.014 5.045 1.00 90.62 122 ASP A C 1
ATOM 960 O O . ASP A 1 122 ? 8.835 18.380 4.845 1.00 90.62 122 ASP A O 1
ATOM 964 N N . GLY A 1 123 ? 7.035 18.301 6.184 1.00 86.81 123 GLY A N 1
ATOM 965 C CA . GLY A 1 123 ? 7.575 19.102 7.285 1.00 86.81 123 GLY A CA 1
ATOM 966 C C . GLY A 1 123 ? 7.058 20.542 7.305 1.00 86.81 123 GLY A C 1
ATOM 967 O O . GLY A 1 123 ? 7.106 21.179 8.353 1.00 86.81 123 GLY A O 1
ATOM 968 N N . SER A 1 124 ? 6.512 21.039 6.193 1.00 85.88 124 SER A N 1
ATOM 969 C CA . SER A 1 124 ? 5.919 22.382 6.083 1.00 85.88 124 SER A CA 1
ATOM 970 C C . SER A 1 124 ? 4.430 22.337 5.749 1.00 85.88 124 SER A C 1
ATOM 972 O O . SER A 1 124 ? 3.647 23.115 6.288 1.00 85.88 124 SER A O 1
ATOM 974 N N . GLN A 1 125 ? 4.029 21.413 4.882 1.00 87.75 125 GLN A N 1
ATOM 975 C CA . GLN A 1 125 ? 2.655 21.219 4.446 1.00 87.75 125 GLN A CA 1
ATOM 976 C C . GLN A 1 125 ? 2.136 19.862 4.902 1.00 87.75 125 GLN A C 1
ATOM 978 O O . GLN A 1 125 ? 2.901 18.920 5.127 1.00 87.75 125 GLN A O 1
ATOM 983 N N . ARG A 1 126 ? 0.812 19.772 5.052 1.00 91.62 126 ARG A N 1
ATOM 984 C CA . ARG A 1 126 ? 0.122 18.545 5.438 1.00 91.62 126 ARG A CA 1
ATOM 985 C C . ARG A 1 126 ? -1.072 18.306 4.533 1.00 91.62 126 ARG A C 1
ATOM 987 O O . ARG A 1 126 ? -1.835 19.227 4.258 1.00 91.62 126 ARG A O 1
ATOM 994 N N . LEU A 1 127 ? -1.230 17.057 4.122 1.00 89.31 127 LEU A N 1
ATOM 995 C CA . LEU A 1 127 ? -2.417 16.547 3.459 1.00 89.31 127 LEU A CA 1
ATOM 996 C C . LEU A 1 127 ? -3.054 15.499 4.364 1.00 89.31 127 LEU A C 1
ATOM 998 O O . LEU A 1 127 ? -2.383 14.565 4.805 1.00 89.31 127 LEU A O 1
ATOM 1002 N N . GLU A 1 128 ? -4.347 15.649 4.617 1.00 90.44 128 GLU A N 1
ATOM 1003 C CA . GLU A 1 128 ? -5.122 14.736 5.448 1.00 90.44 128 GLU A CA 1
ATOM 1004 C C . GLU A 1 128 ? -6.166 14.016 4.602 1.00 90.44 128 GLU A C 1
ATOM 1006 O O . GLU A 1 128 ? -6.828 14.611 3.754 1.00 90.44 128 GLU A O 1
ATOM 1011 N N . MET A 1 129 ? -6.292 12.713 4.821 1.00 89.94 129 MET A N 1
ATOM 1012 C CA . MET A 1 129 ? -7.257 11.855 4.143 1.00 89.94 129 MET A CA 1
ATOM 1013 C C . MET A 1 129 ? -7.815 10.865 5.153 1.00 89.94 129 MET A C 1
ATOM 1015 O O . MET A 1 129 ? -7.094 10.427 6.046 1.00 89.94 129 MET A O 1
ATOM 1019 N N . ALA A 1 130 ? -9.074 10.470 5.008 1.00 91.56 130 ALA A N 1
ATOM 1020 C CA . ALA A 1 130 ? -9.663 9.431 5.839 1.00 91.56 130 ALA A CA 1
ATOM 1021 C C . ALA A 1 130 ? -10.559 8.517 5.009 1.00 91.56 130 ALA A C 1
ATOM 1023 O O . ALA A 1 130 ? -11.150 8.945 4.018 1.00 91.56 130 ALA A O 1
ATOM 1024 N N . PHE A 1 131 ? -10.635 7.249 5.401 1.00 90.06 131 PHE A N 1
ATOM 1025 C CA . PHE A 1 131 ? -11.540 6.287 4.790 1.00 90.06 131 PHE A CA 1
ATOM 1026 C C . PHE A 1 131 ? -11.929 5.183 5.771 1.00 90.06 131 PHE A C 1
ATOM 1028 O O . PHE A 1 131 ? -11.167 4.815 6.668 1.00 90.06 131 PHE A O 1
ATOM 1035 N N . GLN A 1 132 ? -13.109 4.605 5.550 1.00 92.12 132 GLN A N 1
ATOM 1036 C CA . GLN A 1 132 ? -13.579 3.441 6.290 1.00 92.12 132 GLN A CA 1
ATOM 1037 C C . GLN A 1 132 ? -13.157 2.156 5.555 1.00 92.12 132 GLN A C 1
ATOM 1039 O O . GLN A 1 132 ? -13.679 1.886 4.466 1.00 92.12 132 GLN A O 1
ATOM 1044 N N . PRO A 1 133 ? -12.224 1.355 6.104 1.00 89.38 133 PRO A N 1
ATOM 1045 C CA . PRO A 1 133 ? -11.824 0.105 5.477 1.00 89.38 133 PRO A CA 1
ATOM 1046 C C . PRO A 1 133 ? -12.912 -0.965 5.616 1.00 89.38 133 PRO A C 1
ATOM 1048 O O . PRO A 1 133 ? -13.669 -0.983 6.588 1.00 89.38 133 PRO A O 1
ATOM 1051 N N . ARG A 1 134 ? -12.936 -1.889 4.657 1.00 86.38 134 ARG A N 1
ATOM 1052 C CA . ARG A 1 134 ? -13.744 -3.109 4.647 1.00 86.38 134 ARG A CA 1
ATOM 1053 C C . ARG A 1 134 ? -12.825 -4.319 4.559 1.00 86.38 134 ARG A C 1
ATOM 1055 O O . ARG A 1 134 ? -11.825 -4.292 3.842 1.00 86.38 134 ARG A O 1
ATOM 1062 N N . ARG A 1 135 ? -13.167 -5.388 5.266 1.00 83.31 135 ARG A N 1
ATOM 1063 C CA . ARG A 1 135 ? -12.496 -6.690 5.189 1.00 83.31 135 ARG A CA 1
ATOM 1064 C C . ARG A 1 135 ? -12.520 -7.260 3.780 1.00 83.31 135 ARG A C 1
ATOM 1066 O O . ARG A 1 135 ? -13.384 -6.931 2.973 1.00 83.31 135 ARG A O 1
ATOM 1073 N N . SER A 1 136 ? -11.550 -8.122 3.499 1.00 78.88 136 SER A N 1
ATOM 1074 C CA . SER A 1 136 ? -11.315 -8.746 2.195 1.00 78.88 136 SER A CA 1
ATOM 1075 C C . SER A 1 136 ? -11.096 -7.753 1.055 1.00 78.88 136 SER A C 1
ATOM 1077 O O . SER A 1 136 ? -11.289 -8.104 -0.105 1.00 78.88 136 SER A O 1
ATOM 1079 N N . HIS A 1 137 ? -10.693 -6.524 1.379 1.00 80.12 137 HIS A N 1
ATOM 1080 C CA . HIS A 1 137 ? -10.302 -5.518 0.402 1.00 80.12 137 HIS A CA 1
ATOM 1081 C C . HIS A 1 137 ? -8.836 -5.139 0.580 1.00 80.12 137 HIS A C 1
ATOM 1083 O O . HIS A 1 137 ? -8.251 -5.253 1.664 1.00 80.12 137 HIS A O 1
ATOM 1089 N N . THR A 1 138 ? -8.276 -4.631 -0.505 1.00 78.31 138 THR A N 1
ATOM 1090 C CA . THR A 1 138 ? -6.967 -4.004 -0.530 1.00 78.31 138 THR A CA 1
ATOM 1091 C C . THR A 1 138 ? -7.129 -2.504 -0.735 1.00 78.31 138 THR A C 1
ATOM 1093 O O . THR A 1 138 ? -7.906 -2.054 -1.577 1.00 78.31 138 THR A O 1
ATOM 1096 N N . TYR A 1 139 ? -6.347 -1.733 0.014 1.00 83.25 139 TYR A N 1
ATOM 1097 C CA . TYR A 1 139 ? -6.206 -0.292 -0.124 1.00 83.25 139 TYR A CA 1
ATOM 1098 C C . TYR A 1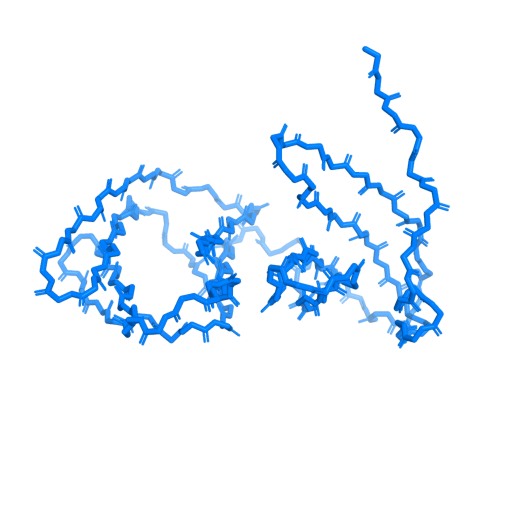 139 ? -4.758 0.048 -0.461 1.00 83.25 139 TYR A C 1
ATOM 1100 O O . TYR A 1 139 ? -3.831 -0.483 0.150 1.00 83.25 139 TYR A O 1
ATOM 1108 N N . THR A 1 140 ? -4.559 0.981 -1.388 1.00 82.06 140 THR A N 1
ATOM 1109 C CA . THR A 1 140 ? -3.226 1.438 -1.792 1.00 82.06 140 THR A CA 1
ATOM 1110 C C . THR A 1 140 ? -3.121 2.941 -1.607 1.00 82.06 140 THR A C 1
ATOM 1112 O O . THR A 1 140 ? -3.924 3.701 -2.143 1.00 82.06 140 THR A O 1
ATOM 1115 N N . VAL A 1 141 ? -2.102 3.366 -0.867 1.00 84.56 141 VAL A N 1
ATOM 1116 C CA . VAL A 1 141 ? -1.670 4.756 -0.754 1.00 84.56 141 VAL A CA 1
ATOM 1117 C C . VAL A 1 141 ? -0.432 4.903 -1.616 1.00 84.56 141 VAL A C 1
ATOM 1119 O O . VAL A 1 141 ? 0.621 4.346 -1.305 1.00 84.56 141 VAL A O 1
ATOM 1122 N N . LEU A 1 142 ? -0.576 5.643 -2.708 1.00 81.50 142 LEU A N 1
ATOM 1123 C CA . LEU A 1 142 ? 0.507 5.936 -3.632 1.00 81.50 142 LEU A CA 1
ATOM 1124 C C . LEU A 1 142 ? 0.930 7.392 -3.438 1.00 81.50 142 LEU A C 1
ATOM 1126 O O . LEU A 1 142 ? 0.153 8.305 -3.707 1.00 81.50 142 LEU A O 1
ATOM 1130 N N . LEU A 1 143 ? 2.150 7.603 -2.951 1.00 83.69 143 LEU A N 1
ATOM 1131 C CA . LEU A 1 143 ? 2.729 8.939 -2.845 1.00 83.69 143 LEU A CA 1
ATOM 1132 C C . LEU A 1 143 ? 3.335 9.304 -4.194 1.00 83.69 143 LEU A C 1
ATOM 1134 O O . LEU A 1 143 ? 4.307 8.678 -4.595 1.00 83.69 143 LEU A O 1
ATOM 1138 N N . THR A 1 144 ? 2.755 10.278 -4.890 1.00 77.44 144 THR A N 1
ATOM 1139 C CA . THR A 1 144 ? 3.200 10.726 -6.219 1.00 77.44 144 THR A CA 1
ATOM 1140 C C . THR A 1 144 ? 3.589 12.196 -6.189 1.00 77.44 144 THR A C 1
ATOM 1142 O O . THR A 1 144 ? 2.940 12.973 -5.487 1.00 77.44 144 THR A O 1
ATOM 1145 N N . GLY A 1 145 ? 4.581 12.588 -6.989 1.00 68.44 145 GLY A N 1
ATOM 1146 C CA . GLY A 1 145 ? 5.004 13.982 -7.143 1.00 68.44 145 GLY A CA 1
ATOM 1147 C C . GLY A 1 145 ? 6.425 14.121 -7.658 1.00 68.44 145 GLY A C 1
ATOM 1148 O O . GLY A 1 145 ? 7.243 13.199 -7.416 1.00 68.44 145 GLY A O 1
#

Secondary structure (DSSP, 8-state):
-PPPP---TTGGGS-S--EE----BTTTB----EE-GGGS-TTEEEEEEEE-S-TT-S--EEEEEEEETT-TT-EEEEEEEE--SSSPPEEEEEETTEEEEEPTTEEEEE-S---EEEEEE-SS-EEEEEE---TT-EEEEEEE-